Protein AF-A0A949HJE1-F1 (afdb_monomer_lite)

Foldseek 3Di:
DDQFKWWWAQDPVRDTDIDDSGDLVVVLVCVLVVRQDQQIFMAGCPFNVRDTDRCVPTVCSVVSNVVSVPDDD

Sequence (73 aa):
MSADWYFMKKGFFGGAKTVGPIAEATFVKKIQTGEIAPETMVSSTSKTHGHWLHLKDIRGSELLLKKSQSGPK

Secondary structure (DSSP, 8-state):
--EEEEEEEEPTTS-EEEEEEEEHHHHHHHHHTTSS-TTSEEEETTTTTT--EEGGGSTTHHHHHHHHH----

Radius of gyration: 11.85 Å; chains: 1; bounding box: 31×22×34 Å

pLDDT: mean 82.57, std 12.37, range [42.88, 94.12]

Structure (mmCIF, N/CA/C/O backbone):
data_AF-A0A949HJE1-F1
#
_entry.id   AF-A0A949HJE1-F1
#
loop_
_atom_site.group_PDB
_atom_site.id
_atom_site.type_symbol
_atom_site.label_atom_id
_atom_site.label_alt_id
_atom_site.label_comp_id
_atom_site.label_asym_id
_atom_site.label_entity_id
_atom_site.label_seq_id
_atom_site.pdbx_PDB_ins_code
_atom_site.Cartn_x
_atom_site.Cartn_y
_atom_site.Cartn_z
_atom_site.occupancy
_atom_site.B_iso_or_equiv
_atom_site.auth_seq_id
_atom_site.auth_comp_id
_atom_site.auth_asym_id
_atom_site.auth_atom_id
_atom_site.pdbx_PDB_model_num
ATOM 1 N N . MET A 1 1 ? -3.034 11.568 10.879 1.00 49.91 1 MET A N 1
ATOM 2 C CA . MET A 1 1 ? -3.234 10.792 9.636 1.00 49.91 1 MET A CA 1
ATOM 3 C C . MET A 1 1 ? -2.178 11.251 8.643 1.00 49.91 1 MET A C 1
ATOM 5 O O . MET A 1 1 ? -2.286 12.376 8.186 1.00 49.91 1 MET A O 1
ATOM 9 N N . SER A 1 2 ? -1.142 10.455 8.372 1.00 62.06 2 SER A N 1
ATOM 10 C CA . SER A 1 2 ? -0.151 10.776 7.330 1.00 62.06 2 SER A CA 1
ATOM 11 C C . SER A 1 2 ? -0.265 9.750 6.202 1.00 62.06 2 SER A C 1
ATOM 13 O O . SER A 1 2 ? -0.424 8.556 6.479 1.00 62.06 2 SER A O 1
ATOM 15 N N . ALA A 1 3 ? -0.276 10.215 4.952 1.00 75.25 3 ALA A N 1
ATOM 16 C CA . ALA A 1 3 ? -0.237 9.358 3.773 1.00 75.25 3 ALA A CA 1
ATOM 17 C C . ALA A 1 3 ? 1.224 9.023 3.474 1.00 75.25 3 ALA A C 1
ATOM 19 O O . ALA A 1 3 ? 1.993 9.907 3.114 1.00 75.25 3 ALA A O 1
ATOM 20 N N . ASP A 1 4 ? 1.596 7.759 3.660 1.00 87.88 4 ASP A N 1
ATOM 21 C CA . ASP A 1 4 ? 2.997 7.324 3.588 1.00 87.88 4 ASP A CA 1
ATOM 22 C C . ASP A 1 4 ? 3.181 6.006 2.826 1.00 87.88 4 ASP A C 1
ATOM 24 O O . ASP A 1 4 ? 4.298 5.624 2.505 1.00 87.88 4 ASP A O 1
ATOM 28 N N . TRP A 1 5 ? 2.098 5.292 2.516 1.00 92.31 5 TRP A N 1
ATOM 29 C CA . TRP A 1 5 ? 2.196 3.975 1.898 1.00 92.31 5 TRP A CA 1
ATOM 30 C C . TRP A 1 5 ? 2.067 4.040 0.382 1.00 92.31 5 TRP A C 1
ATOM 32 O O . TRP A 1 5 ? 1.157 4.668 -0.155 1.00 92.31 5 TRP A O 1
ATOM 42 N N . TYR A 1 6 ? 2.936 3.307 -0.295 1.00 94.00 6 TYR A N 1
ATOM 43 C CA . TYR A 1 6 ? 2.895 3.031 -1.720 1.00 94.00 6 TYR A CA 1
ATOM 44 C C . TYR A 1 6 ? 2.826 1.522 -1.935 1.00 94.00 6 TYR A C 1
ATOM 46 O O . TYR A 1 6 ? 3.388 0.755 -1.156 1.00 94.00 6 TYR A O 1
ATOM 54 N N . PHE A 1 7 ? 2.162 1.081 -2.999 1.00 94.12 7 PHE A N 1
ATOM 55 C CA . PHE A 1 7 ? 2.162 -0.322 -3.411 1.00 94.12 7 PHE A CA 1
ATOM 56 C C . PHE A 1 7 ? 2.180 -0.460 -4.932 1.00 94.12 7 PHE A C 1
ATOM 58 O O . PHE A 1 7 ? 1.709 0.424 -5.651 1.00 94.12 7 PHE A O 1
ATOM 65 N N . MET A 1 8 ? 2.729 -1.567 -5.429 1.00 92.44 8 MET A N 1
ATOM 66 C CA . MET A 1 8 ? 2.690 -1.905 -6.848 1.00 92.44 8 MET A CA 1
ATOM 67 C C . MET A 1 8 ? 1.449 -2.729 -7.163 1.00 92.44 8 MET A C 1
ATOM 69 O O . MET A 1 8 ? 1.276 -3.838 -6.668 1.00 92.44 8 MET A O 1
ATOM 73 N N . LYS A 1 9 ? 0.599 -2.208 -8.041 1.00 88.50 9 LYS A N 1
ATOM 74 C CA . LYS A 1 9 ? -0.555 -2.924 -8.576 1.00 88.50 9 LYS A CA 1
ATOM 75 C C . LYS A 1 9 ? -0.211 -3.496 -9.944 1.00 88.50 9 LYS A C 1
ATOM 77 O O . LYS A 1 9 ? 0.288 -2.774 -10.809 1.00 88.50 9 LYS A O 1
ATOM 82 N N . LYS A 1 10 ? -0.519 -4.775 -10.172 1.00 80.62 10 LYS A N 1
ATOM 83 C CA . LYS A 1 10 ? -0.413 -5.375 -11.506 1.00 80.62 10 LYS A CA 1
ATOM 84 C C . LYS A 1 10 ? -1.489 -4.771 -12.411 1.00 80.62 10 LYS A C 1
ATOM 86 O O . LYS A 1 10 ? -2.681 -4.860 -12.126 1.00 80.62 10 LYS A O 1
ATOM 91 N N . GLY A 1 11 ? -1.056 -4.093 -13.464 1.00 73.31 11 GLY A N 1
ATOM 92 C CA . GLY A 1 11 ? -1.918 -3.538 -14.493 1.00 73.31 11 GLY A CA 1
ATOM 93 C C . GLY A 1 11 ? -2.460 -4.626 -15.416 1.00 73.31 11 GLY A C 1
ATOM 94 O O . GLY A 1 11 ? -1.870 -5.696 -15.569 1.00 73.31 11 GLY A O 1
ATOM 95 N N . PHE A 1 12 ? -3.581 -4.319 -16.063 1.00 65.25 12 PHE A N 1
ATOM 96 C CA . PHE A 1 12 ? -4.295 -5.237 -16.953 1.00 65.25 12 PHE A CA 1
ATOM 97 C C . PHE A 1 12 ? -3.469 -5.662 -18.187 1.00 65.25 12 PHE A C 1
ATOM 99 O O . PHE A 1 12 ? -3.677 -6.741 -18.723 1.00 65.25 12 PHE A O 1
ATOM 106 N N . PHE A 1 13 ? -2.472 -4.861 -18.585 1.00 70.62 13 PHE A N 1
ATOM 107 C CA . PHE A 1 13 ? -1.572 -5.119 -19.720 1.00 70.62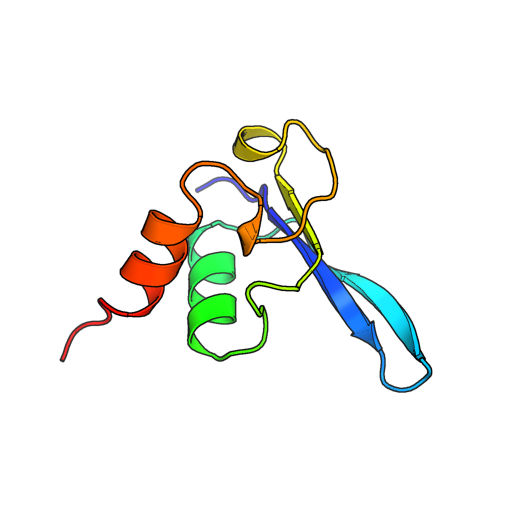 13 PHE A CA 1
ATOM 108 C C .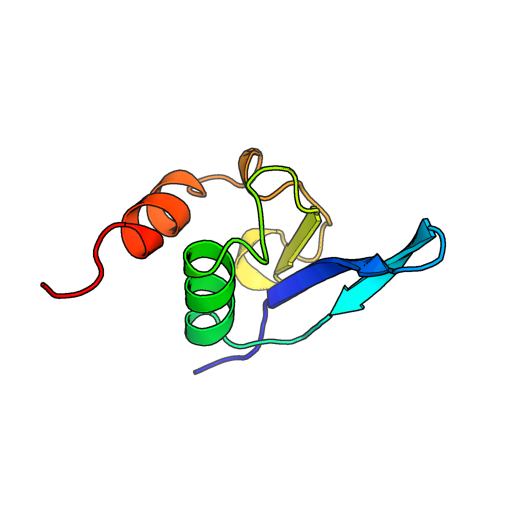 PHE A 1 13 ? -0.142 -5.509 -19.295 1.00 70.62 13 PHE A C 1
ATOM 110 O O . PHE A 1 13 ? 0.831 -5.179 -19.964 1.00 70.62 13 PHE A O 1
ATOM 117 N N . GLY A 1 14 ? 0.019 -6.166 -18.142 1.00 67.31 14 GLY A N 1
ATOM 118 C CA . GLY A 1 14 ? 1.314 -6.706 -17.697 1.00 67.31 14 GLY A CA 1
ATOM 119 C C . GLY A 1 14 ? 2.289 -5.692 -17.081 1.00 67.31 14 GLY A C 1
ATOM 120 O O . GLY A 1 14 ? 3.268 -6.106 -16.467 1.00 67.31 14 GLY A O 1
ATOM 121 N N . GLY A 1 15 ? 2.014 -4.388 -17.163 1.00 75.88 15 GLY A N 1
ATOM 122 C CA . GLY A 1 15 ? 2.801 -3.355 -16.480 1.00 75.88 15 GLY A CA 1
ATOM 123 C C . GLY A 1 15 ? 2.493 -3.268 -14.982 1.00 75.88 15 GLY A C 1
ATOM 124 O O . GLY A 1 15 ? 1.334 -3.352 -14.581 1.00 75.88 15 GLY A O 1
ATOM 125 N N . ALA A 1 16 ? 3.509 -3.066 -14.140 1.00 81.94 16 ALA A N 1
ATOM 126 C CA . ALA A 1 16 ? 3.318 -2.729 -12.729 1.00 81.94 16 ALA A CA 1
ATOM 127 C C . ALA A 1 16 ? 3.108 -1.214 -12.580 1.00 81.94 16 ALA A C 1
ATOM 129 O O . ALA A 1 16 ? 3.892 -0.422 -13.100 1.00 81.94 16 ALA A O 1
ATOM 130 N N . LYS A 1 17 ? 2.050 -0.799 -11.877 1.00 88.56 17 LYS A N 1
ATOM 131 C CA . LYS A 1 17 ? 1.768 0.611 -11.581 1.00 88.56 17 LYS A CA 1
ATOM 132 C C . LYS A 1 17 ? 1.954 0.885 -10.096 1.00 88.56 17 LYS A C 1
ATOM 134 O O . LYS A 1 17 ? 1.336 0.226 -9.264 1.00 88.56 17 LYS A O 1
ATOM 139 N N . THR A 1 18 ? 2.730 1.912 -9.777 1.00 91.94 18 THR A N 1
ATOM 140 C CA . THR A 1 18 ? 2.833 2.446 -8.417 1.00 91.94 18 THR A CA 1
ATOM 141 C C . THR A 1 18 ? 1.563 3.207 -8.039 1.00 91.94 18 THR A C 1
ATOM 143 O O . THR A 1 18 ? 1.097 4.072 -8.783 1.00 91.94 18 THR A O 1
ATOM 146 N N . VAL A 1 19 ? 1.004 2.893 -6.872 1.00 91.12 19 VAL A N 1
ATOM 147 C CA . VAL A 1 19 ? -0.171 3.549 -6.292 1.00 91.12 19 VAL A CA 1
ATOM 148 C C . VAL A 1 19 ? 0.203 4.099 -4.918 1.00 91.12 19 VAL A C 1
ATOM 150 O O . VAL A 1 19 ? 0.610 3.336 -4.047 1.00 91.12 19 VAL A O 1
ATOM 153 N N . GLY A 1 20 ? 0.060 5.409 -4.718 1.00 89.31 20 GLY A N 1
ATOM 154 C CA . GLY A 1 20 ? 0.349 6.090 -3.453 1.00 89.31 20 GLY A CA 1
ATOM 155 C C . GLY A 1 20 ? 0.685 7.577 -3.648 1.00 89.31 20 GLY A C 1
ATOM 156 O O . GLY A 1 20 ? 0.699 8.036 -4.792 1.00 89.31 20 GLY A O 1
ATOM 157 N N . PRO A 1 21 ? 0.954 8.323 -2.561 1.00 92.31 21 PRO A N 1
ATOM 158 C CA . PRO A 1 21 ? 0.906 7.863 -1.173 1.00 92.31 21 PRO A CA 1
ATOM 159 C C . PRO A 1 21 ? -0.537 7.692 -0.679 1.00 92.31 21 PRO A C 1
ATOM 161 O O . PRO A 1 21 ? -1.417 8.491 -0.989 1.00 92.31 21 PRO A O 1
ATOM 164 N N . ILE A 1 22 ? -0.788 6.656 0.120 1.00 92.81 22 ILE A N 1
ATOM 165 C CA . ILE A 1 22 ? -2.065 6.442 0.810 1.00 92.81 22 ILE A CA 1
ATOM 166 C C . ILE A 1 22 ? -1.874 6.383 2.326 1.00 92.81 22 ILE A C 1
ATOM 168 O O . ILE A 1 22 ? -0.811 6.032 2.842 1.00 92.81 22 ILE A O 1
ATOM 172 N N . ALA A 1 23 ? -2.930 6.737 3.058 1.00 91.19 23 ALA A N 1
ATOM 173 C CA . ALA A 1 23 ? -2.960 6.617 4.511 1.00 91.19 23 ALA A CA 1
ATOM 174 C C . ALA A 1 23 ? -2.906 5.145 4.950 1.00 91.19 23 ALA A C 1
ATOM 176 O O . ALA A 1 23 ? -3.468 4.276 4.281 1.00 91.19 23 ALA A O 1
ATOM 177 N N . GLU A 1 24 ? -2.316 4.878 6.120 1.00 87.56 24 GLU A N 1
ATOM 178 C CA . GLU A 1 24 ? -2.246 3.523 6.696 1.00 87.56 24 GLU A CA 1
ATOM 179 C C . GLU A 1 24 ? -3.629 2.860 6.788 1.00 87.56 24 GLU A C 1
ATOM 181 O O . GLU A 1 24 ? -3.777 1.695 6.436 1.00 87.56 24 GLU A O 1
ATOM 186 N N . ALA A 1 25 ? -4.669 3.599 7.189 1.00 88.31 25 ALA A N 1
ATOM 187 C CA . ALA A 1 25 ? -6.027 3.058 7.272 1.00 88.31 25 ALA A CA 1
ATOM 188 C C . ALA A 1 25 ? -6.542 2.553 5.911 1.00 88.31 25 ALA A C 1
ATOM 190 O O . ALA A 1 25 ? -7.165 1.496 5.834 1.00 88.31 25 ALA A O 1
ATOM 191 N N . THR A 1 26 ? -6.255 3.282 4.829 1.00 90.81 26 THR A N 1
ATOM 192 C CA . THR A 1 26 ? -6.604 2.869 3.464 1.00 90.81 26 THR A CA 1
ATOM 193 C C . THR A 1 26 ? -5.756 1.684 3.015 1.00 90.81 26 THR A C 1
ATOM 195 O O . THR A 1 26 ? -6.280 0.768 2.391 1.00 90.81 26 THR A O 1
ATOM 198 N N . PHE A 1 27 ? -4.466 1.674 3.354 1.00 90.88 27 PHE A N 1
ATOM 199 C CA . PHE A 1 27 ? -3.563 0.563 3.058 1.00 90.88 27 PHE A CA 1
ATOM 200 C C . PHE A 1 27 ? -4.038 -0.739 3.718 1.00 90.88 27 PHE A C 1
ATOM 202 O O . PHE A 1 27 ? -4.207 -1.744 3.034 1.00 90.88 27 PHE A O 1
ATOM 209 N N . VAL A 1 28 ? -4.376 -0.701 5.012 1.00 89.31 28 VAL A N 1
ATOM 210 C CA . VAL A 1 28 ? -4.927 -1.854 5.744 1.00 89.31 28 VAL A CA 1
ATOM 211 C C . VAL A 1 28 ? -6.254 -2.317 5.140 1.00 89.31 28 VAL A C 1
ATOM 213 O O . VAL A 1 28 ? -6.435 -3.514 4.943 1.00 89.31 28 VAL A O 1
ATOM 216 N N . LYS A 1 29 ? -7.155 -1.397 4.766 1.00 91.06 29 LYS A N 1
ATOM 217 C CA . LYS A 1 29 ? -8.394 -1.761 4.057 1.00 91.06 29 LYS A CA 1
ATOM 218 C C . LYS A 1 29 ? -8.117 -2.475 2.733 1.00 91.06 29 LYS A C 1
ATOM 220 O O . LYS A 1 29 ? -8.806 -3.431 2.410 1.00 91.06 29 LYS A O 1
ATOM 225 N N . LYS A 1 30 ? -7.104 -2.053 1.975 1.00 91.62 30 LYS A N 1
ATOM 226 C CA . LYS A 1 30 ? -6.733 -2.710 0.712 1.00 91.62 30 LYS A CA 1
ATOM 227 C C . LYS A 1 30 ? -6.135 -4.104 0.912 1.00 91.62 30 LYS A C 1
ATOM 229 O O . LYS A 1 30 ? -6.342 -4.968 0.064 1.00 91.62 30 LYS A O 1
ATOM 234 N N . ILE A 1 31 ? -5.440 -4.335 2.028 1.00 90.56 31 ILE A N 1
ATOM 235 C CA . ILE A 1 31 ? -5.033 -5.685 2.451 1.00 90.56 31 ILE A CA 1
ATOM 236 C C . ILE A 1 31 ? -6.282 -6.525 2.755 1.00 90.56 31 ILE A C 1
ATOM 238 O O . ILE A 1 31 ? -6.409 -7.632 2.242 1.00 90.56 31 ILE A O 1
ATOM 242 N N . GLN A 1 32 ? -7.238 -5.979 3.518 1.00 88.00 32 GLN A N 1
ATOM 243 C CA . GLN A 1 32 ? -8.497 -6.662 3.860 1.00 88.00 32 GLN A CA 1
ATOM 244 C C . GLN A 1 32 ? -9.311 -7.064 2.633 1.00 88.00 32 GLN A C 1
ATOM 246 O O . GLN A 1 32 ? -9.847 -8.166 2.581 1.00 88.00 32 GLN A O 1
ATOM 251 N N . THR A 1 33 ? -9.399 -6.186 1.634 1.00 88.69 33 THR A N 1
ATOM 252 C CA . THR A 1 33 ? -10.135 -6.466 0.394 1.00 88.69 33 THR A CA 1
ATOM 253 C C . THR A 1 33 ? -9.376 -7.385 -0.564 1.00 88.69 33 THR A C 1
ATOM 255 O O . THR A 1 33 ? -9.897 -7.690 -1.633 1.00 88.69 33 THR A O 1
ATOM 258 N N . GLY A 1 34 ? -8.141 -7.782 -0.238 1.00 87.25 34 GLY A N 1
ATOM 259 C CA . GLY A 1 34 ? -7.291 -8.607 -1.100 1.00 87.25 34 GLY A CA 1
ATOM 260 C C . GLY A 1 34 ? -6.685 -7.864 -2.295 1.00 87.25 34 GLY A C 1
ATOM 261 O O . GLY A 1 34 ? -6.136 -8.494 -3.191 1.00 87.25 34 GLY A O 1
ATOM 262 N N . GLU A 1 35 ? -6.759 -6.528 -2.332 1.00 88.75 35 GLU A N 1
ATOM 263 C CA . GLU A 1 35 ? -6.102 -5.738 -3.385 1.00 88.75 35 GLU A CA 1
ATOM 264 C C . GLU A 1 35 ? -4.580 -5.681 -3.172 1.00 88.75 35 GLU A C 1
ATOM 266 O O . GLU A 1 35 ? -3.826 -5.544 -4.134 1.00 88.75 35 GLU A O 1
ATOM 271 N N . ILE A 1 36 ? -4.133 -5.794 -1.916 1.00 91.62 36 ILE A N 1
ATOM 272 C CA . ILE A 1 36 ? -2.723 -5.893 -1.530 1.00 91.62 36 ILE A CA 1
ATOM 273 C C . ILE A 1 36 ? -2.502 -7.260 -0.888 1.00 91.62 36 ILE A C 1
ATOM 275 O O . ILE A 1 36 ? -2.985 -7.528 0.211 1.00 91.62 36 ILE A O 1
ATOM 279 N N . ALA A 1 37 ? -1.748 -8.106 -1.577 1.00 89.75 37 ALA A N 1
ATOM 280 C CA . ALA A 1 37 ? -1.360 -9.427 -1.103 1.00 89.75 37 ALA A CA 1
ATOM 281 C C . ALA A 1 37 ? 0.002 -9.389 -0.372 1.00 89.75 37 ALA A C 1
ATOM 283 O O . ALA A 1 37 ? 0.768 -8.437 -0.556 1.00 89.75 37 ALA A O 1
ATOM 284 N N . PRO A 1 38 ? 0.355 -10.409 0.429 1.00 89.50 38 PRO A N 1
ATOM 285 C CA . PRO A 1 38 ? 1.661 -10.497 1.097 1.00 89.50 38 PRO A CA 1
ATOM 286 C C . PRO A 1 38 ? 2.864 -10.401 0.138 1.00 89.50 38 PRO A C 1
ATOM 288 O O . PRO A 1 38 ? 3.911 -9.863 0.488 1.00 89.50 38 PRO A O 1
ATOM 291 N N . GLU A 1 39 ? 2.707 -10.884 -1.088 1.00 90.38 39 GLU A N 1
ATOM 292 C CA . GLU A 1 39 ? 3.665 -10.809 -2.193 1.00 90.38 39 GLU A CA 1
ATOM 293 C C . GLU A 1 39 ? 3.603 -9.492 -2.984 1.00 90.38 39 GLU A C 1
ATOM 295 O O . GLU A 1 39 ? 4.291 -9.334 -3.988 1.00 90.38 39 GLU A O 1
ATOM 300 N N . THR A 1 40 ? 2.782 -8.528 -2.572 1.00 91.56 40 THR A N 1
ATOM 301 C CA . THR A 1 40 ? 2.756 -7.204 -3.201 1.00 91.56 40 THR A CA 1
ATOM 302 C C . THR A 1 40 ? 3.954 -6.390 -2.730 1.00 91.56 40 THR A C 1
ATOM 304 O O . THR A 1 40 ? 4.218 -6.305 -1.531 1.00 91.56 40 THR A O 1
ATOM 307 N N . MET A 1 41 ? 4.663 -5.761 -3.670 1.00 93.50 41 MET A N 1
ATOM 308 C CA . MET A 1 41 ? 5.727 -4.807 -3.358 1.00 93.50 41 MET A CA 1
ATOM 309 C C . MET A 1 41 ? 5.117 -3.523 -2.803 1.00 93.50 41 MET A C 1
ATOM 311 O O . MET A 1 41 ? 4.278 -2.897 -3.456 1.00 93.50 41 MET A O 1
ATOM 315 N N . VAL A 1 42 ? 5.548 -3.117 -1.616 1.00 93.75 42 VAL A N 1
ATOM 316 C CA . VAL A 1 42 ? 5.085 -1.914 -0.928 1.00 93.75 42 VAL A CA 1
ATOM 317 C C . VAL A 1 42 ? 6.275 -1.088 -0.446 1.00 93.75 42 VAL A C 1
ATOM 319 O O . VAL A 1 42 ? 7.382 -1.599 -0.276 1.00 93.75 42 VAL A O 1
ATOM 322 N N . SER A 1 43 ? 6.053 0.205 -0.250 1.00 93.69 43 SER A N 1
ATOM 323 C CA . SER A 1 43 ? 7.050 1.130 0.283 1.00 93.69 43 SER A CA 1
ATOM 324 C C . SER A 1 43 ? 6.383 2.117 1.235 1.00 93.69 43 SER A C 1
ATOM 326 O O . SER A 1 43 ? 5.250 2.539 1.011 1.00 93.69 43 SER A O 1
ATOM 328 N N . SER A 1 44 ? 7.070 2.459 2.316 1.00 90.75 44 SER A N 1
ATOM 329 C CA . SER A 1 44 ? 6.692 3.518 3.243 1.00 90.75 44 SER A CA 1
ATOM 330 C C . SER A 1 44 ? 7.943 4.217 3.739 1.00 90.75 44 SER A C 1
ATOM 332 O O . SER A 1 44 ? 8.937 3.572 4.082 1.00 90.75 44 SER A O 1
ATOM 334 N N . THR A 1 45 ? 7.890 5.542 3.829 1.00 86.62 45 THR A N 1
ATOM 335 C CA . THR A 1 45 ? 9.004 6.337 4.357 1.00 86.62 45 THR A CA 1
ATOM 336 C C . THR A 1 45 ? 9.302 5.947 5.806 1.00 86.62 45 THR A C 1
ATOM 338 O O . THR A 1 45 ? 10.459 5.871 6.203 1.00 86.62 45 THR A O 1
ATOM 341 N N . SER A 1 46 ? 8.269 5.619 6.585 1.00 85.19 46 SER A N 1
ATOM 342 C CA . SER A 1 46 ? 8.386 5.311 8.015 1.00 85.19 46 SER A CA 1
ATOM 343 C C . SER A 1 46 ? 8.755 3.855 8.318 1.00 85.19 46 SER A C 1
ATOM 345 O O . SER A 1 46 ? 9.372 3.584 9.345 1.00 85.19 46 SER A O 1
ATOM 347 N N . LYS A 1 47 ? 8.319 2.892 7.491 1.00 84.25 47 LYS A N 1
ATOM 348 C CA . LYS A 1 47 ? 8.479 1.449 7.778 1.00 84.25 47 LYS A CA 1
ATOM 349 C C . LYS A 1 47 ? 9.529 0.761 6.926 1.00 84.25 47 LYS A C 1
ATOM 351 O O . LYS A 1 47 ? 10.195 -0.147 7.415 1.00 84.25 47 LYS A O 1
ATOM 356 N N . THR A 1 48 ? 9.664 1.172 5.672 1.00 87.12 48 THR A N 1
ATOM 357 C CA . THR A 1 48 ? 10.646 0.599 4.748 1.00 87.12 48 THR A CA 1
ATOM 358 C C . THR A 1 48 ? 11.755 1.587 4.409 1.00 87.12 48 THR A C 1
ATOM 360 O O . THR A 1 48 ? 12.610 1.262 3.594 1.00 87.12 48 THR A O 1
ATOM 363 N N . HIS A 1 49 ? 11.762 2.782 5.016 1.00 86.88 49 HIS A N 1
ATOM 364 C CA . HIS A 1 49 ? 12.691 3.873 4.701 1.00 86.88 49 HIS A CA 1
ATOM 365 C C . HIS A 1 49 ? 12.706 4.228 3.204 1.00 86.88 49 HIS A C 1
ATOM 367 O O . HIS A 1 49 ? 13.738 4.579 2.643 1.00 86.88 49 HIS A O 1
ATOM 373 N N . GLY A 1 50 ? 11.553 4.091 2.538 1.00 87.75 50 GLY A N 1
ATOM 374 C CA . GLY A 1 50 ? 11.406 4.332 1.101 1.00 87.75 50 GLY A CA 1
ATOM 375 C C . GLY A 1 50 ? 11.813 3.155 0.204 1.00 87.75 50 GLY A C 1
ATOM 376 O O . GLY A 1 50 ? 11.572 3.210 -1.004 1.00 87.75 50 GLY A O 1
ATOM 377 N N . HIS A 1 51 ? 12.356 2.065 0.755 1.00 90.88 51 HIS A N 1
ATOM 378 C CA . HIS A 1 51 ? 12.670 0.865 -0.021 1.00 90.88 51 HIS A CA 1
ATOM 379 C C . HIS A 1 51 ? 11.409 0.095 -0.418 1.00 90.88 51 HIS A C 1
ATOM 381 O O . HIS A 1 51 ? 10.443 -0.001 0.341 1.00 90.88 51 HIS A O 1
ATOM 387 N N . TRP A 1 52 ? 11.445 -0.492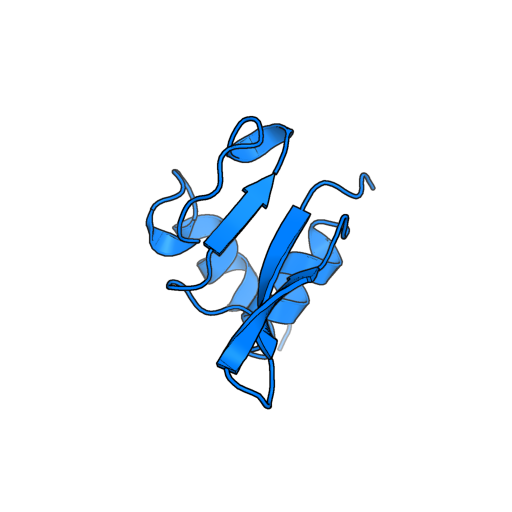 -1.610 1.00 92.44 52 TRP A N 1
ATOM 388 C CA . TRP A 1 52 ? 10.409 -1.390 -2.104 1.00 92.44 52 TRP A CA 1
ATOM 389 C C . TRP A 1 52 ? 10.681 -2.807 -1.610 1.00 92.44 52 TRP A C 1
ATOM 391 O O . TRP A 1 52 ? 11.692 -3.401 -1.974 1.00 92.44 52 TRP A O 1
ATOM 401 N N . LEU A 1 53 ? 9.774 -3.343 -0.797 1.00 92.75 53 LEU A N 1
ATOM 402 C CA . LEU A 1 53 ? 9.862 -4.688 -0.225 1.00 92.75 53 LEU A CA 1
ATOM 403 C C . LEU A 1 53 ? 8.517 -5.395 -0.382 1.00 92.75 53 LEU A C 1
ATOM 405 O O . LEU A 1 53 ? 7.479 -4.731 -0.392 1.00 9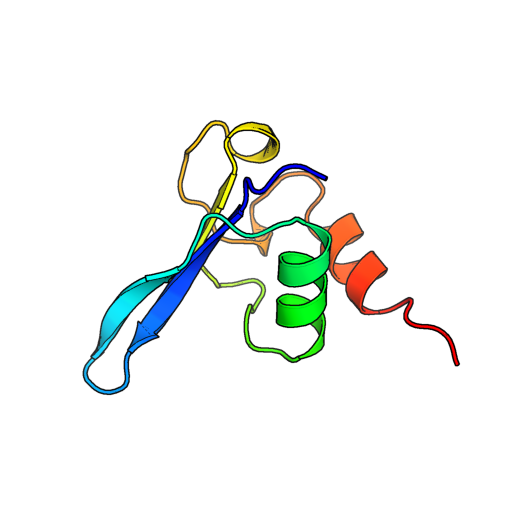2.75 53 LEU A O 1
ATOM 409 N N . HIS A 1 54 ? 8.496 -6.726 -0.466 1.00 92.44 54 HIS A N 1
ATOM 410 C CA . HIS A 1 54 ? 7.219 -7.430 -0.367 1.00 92.44 54 HIS A CA 1
ATOM 411 C C . HIS A 1 54 ? 6.616 -7.192 1.013 1.00 92.44 54 HIS A C 1
ATOM 413 O O . HIS A 1 54 ? 7.337 -7.180 2.013 1.00 92.44 54 HIS A O 1
ATOM 419 N N . LEU A 1 55 ? 5.291 -7.064 1.082 1.00 91.25 55 LEU A N 1
ATOM 420 C CA . LEU A 1 55 ? 4.591 -6.868 2.347 1.00 91.25 55 LEU A CA 1
ATOM 421 C C . LEU A 1 55 ? 4.984 -7.932 3.385 1.00 91.25 55 LEU A C 1
ATOM 423 O O . LEU A 1 55 ? 5.224 -7.580 4.533 1.00 91.25 55 LEU A O 1
ATOM 427 N N . LYS A 1 56 ? 5.126 -9.200 2.986 1.00 90.25 56 LYS A N 1
ATOM 428 C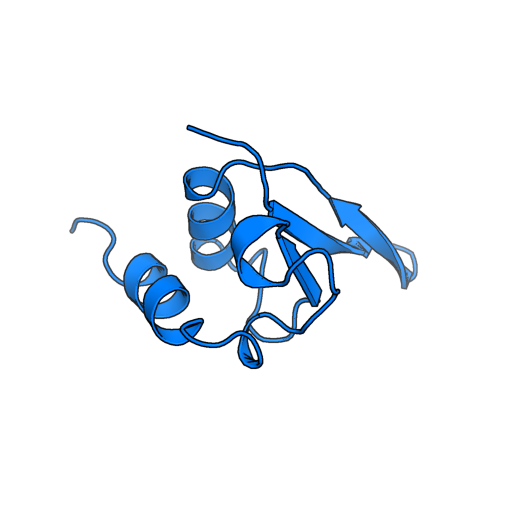 CA . LYS A 1 56 ? 5.558 -10.298 3.868 1.00 90.25 56 LYS A CA 1
ATOM 429 C C . LYS A 1 56 ? 6.964 -10.108 4.460 1.00 90.25 56 LYS A C 1
ATOM 431 O O . LYS A 1 56 ? 7.189 -10.518 5.592 1.00 90.25 56 LYS A O 1
ATOM 436 N N . ASP A 1 57 ? 7.869 -9.449 3.735 1.00 90.12 57 ASP A N 1
ATOM 437 C CA . ASP A 1 57 ? 9.281 -9.291 4.112 1.00 90.12 57 ASP A CA 1
ATOM 438 C C . ASP A 1 57 ? 9.501 -8.090 5.058 1.00 90.12 57 ASP A C 1
ATOM 440 O O . ASP A 1 57 ? 10.573 -7.927 5.647 1.00 90.12 57 ASP A O 1
ATOM 444 N N . ILE A 1 58 ? 8.488 -7.234 5.238 1.00 87.56 58 ILE A N 1
ATOM 445 C CA . ILE A 1 58 ? 8.561 -6.085 6.147 1.00 87.56 58 ILE A CA 1
ATOM 446 C C . ILE A 1 58 ? 8.508 -6.568 7.596 1.00 87.56 58 ILE A C 1
ATOM 448 O O . ILE A 1 58 ? 7.588 -7.273 8.007 1.00 87.56 58 ILE A O 1
ATOM 452 N N . ARG A 1 59 ? 9.459 -6.120 8.424 1.00 78.69 59 ARG A N 1
ATOM 453 C CA . ARG A 1 59 ? 9.435 -6.405 9.866 1.00 78.69 59 ARG A CA 1
ATOM 454 C C . ARG A 1 59 ? 8.142 -5.889 10.503 1.00 78.69 59 ARG A C 1
ATOM 456 O O . ARG A 1 59 ? 7.849 -4.696 10.464 1.00 78.69 59 ARG A O 1
ATOM 463 N N . GLY A 1 60 ? 7.391 -6.795 11.129 1.00 76.31 60 GLY A N 1
ATOM 464 C CA . GLY A 1 60 ? 6.097 -6.489 11.746 1.00 76.31 60 GLY A CA 1
ATOM 465 C C . GLY A 1 60 ? 4.913 -6.500 10.774 1.00 76.31 60 GLY A C 1
ATOM 466 O O . GLY A 1 60 ? 3.824 -6.073 11.156 1.00 76.31 60 GLY A O 1
ATOM 467 N N . SER A 1 61 ? 5.092 -7.003 9.548 1.00 78.62 61 SER A N 1
ATOM 468 C CA . SER A 1 61 ? 4.016 -7.225 8.573 1.00 78.62 61 SER A CA 1
ATOM 469 C C . SER A 1 61 ? 2.875 -8.071 9.135 1.00 78.62 61 SER A C 1
ATOM 471 O O . SER A 1 61 ? 1.710 -7.766 8.891 1.00 78.62 61 SER A O 1
ATOM 473 N N . GLU A 1 62 ? 3.183 -9.053 9.983 1.00 75.50 62 GLU A N 1
ATOM 474 C CA . GLU A 1 62 ? 2.181 -9.888 10.651 1.00 75.50 62 GLU A CA 1
ATOM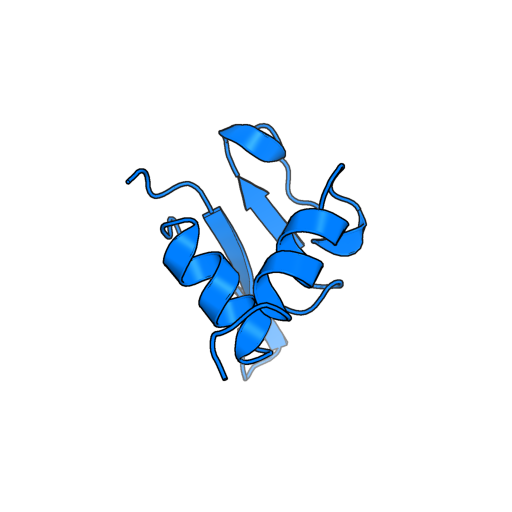 475 C C . GLU A 1 62 ? 1.181 -9.087 11.483 1.00 75.50 62 GLU A C 1
ATOM 477 O O . GLU A 1 62 ? 0.005 -9.435 11.539 1.00 75.50 62 GLU A O 1
ATOM 482 N N . LEU A 1 63 ? 1.599 -7.969 12.083 1.00 74.94 63 LEU A N 1
ATOM 483 C CA . LEU A 1 63 ? 0.692 -7.101 12.833 1.00 74.94 63 LEU A CA 1
ATOM 484 C C . LEU A 1 63 ? -0.282 -6.371 11.902 1.00 74.94 63 LEU A C 1
ATOM 486 O O . LEU A 1 63 ? -1.439 -6.182 12.266 1.00 74.94 63 LEU A O 1
ATOM 490 N N . LEU A 1 64 ? 0.153 -5.993 10.697 1.00 73.44 64 LEU A N 1
ATOM 491 C CA . LEU A 1 64 ? -0.704 -5.369 9.682 1.00 73.44 64 LEU A CA 1
ATOM 492 C C . LEU A 1 64 ? -1.678 -6.389 9.078 1.00 73.44 64 LEU A C 1
ATOM 494 O O . LEU A 1 64 ? -2.865 -6.093 8.930 1.00 73.44 64 LEU A O 1
ATOM 498 N N . LEU A 1 65 ? -1.199 -7.606 8.810 1.00 73.50 65 LEU A N 1
ATOM 499 C CA . LEU A 1 65 ? -2.018 -8.727 8.341 1.00 73.50 65 LEU A CA 1
ATOM 500 C C . LEU A 1 65 ? -3.043 -9.157 9.407 1.00 73.50 65 LEU A C 1
ATOM 502 O O . LEU A 1 65 ? -4.211 -9.382 9.095 1.00 73.50 65 LEU A O 1
ATOM 506 N N . LYS A 1 66 ? -2.657 -9.169 10.687 1.00 71.25 66 LYS A N 1
ATOM 507 C CA . LYS A 1 66 ? -3.562 -9.451 11.811 1.00 71.25 66 LYS A CA 1
ATOM 508 C C . LYS A 1 66 ? -4.570 -8.325 12.047 1.00 71.25 66 LYS A C 1
ATOM 510 O O . LYS A 1 66 ? -5.739 -8.591 12.307 1.00 71.25 66 LYS A O 1
ATOM 515 N N . LYS A 1 67 ? -4.155 -7.060 11.907 1.00 66.25 67 LYS A N 1
ATOM 516 C CA . LYS A 1 67 ? -5.053 -5.890 11.968 1.00 66.25 67 LYS A CA 1
ATOM 517 C C . LYS A 1 67 ? -6.091 -5.931 10.844 1.00 66.25 67 LYS A C 1
ATOM 519 O O . LYS A 1 67 ? -7.228 -5.530 11.064 1.00 66.25 67 LYS A O 1
ATOM 524 N N . SER A 1 68 ? -5.728 -6.485 9.685 1.00 63.44 68 SER A N 1
ATOM 525 C CA . SER A 1 68 ? -6.674 -6.794 8.612 1.00 63.44 68 SER A CA 1
ATOM 526 C C . SER A 1 68 ? -7.727 -7.831 9.050 1.00 63.44 68 SER A C 1
ATOM 528 O O . SER A 1 68 ? -8.916 -7.626 8.824 1.00 63.44 68 SER A O 1
ATOM 530 N N . GLN A 1 69 ? -7.344 -8.883 9.776 1.00 60.66 69 GLN A N 1
ATOM 531 C CA . GLN A 1 69 ? -8.281 -9.915 10.252 1.00 60.66 69 GLN A CA 1
ATOM 532 C C . GLN A 1 69 ? -9.181 -9.482 11.426 1.00 60.66 69 GLN A C 1
ATOM 534 O O . GLN A 1 69 ? -10.201 -10.114 11.677 1.00 60.66 69 GLN A O 1
ATOM 539 N N . SER A 1 70 ? -8.839 -8.405 12.138 1.00 60.47 70 SER A N 1
ATOM 540 C CA . SER A 1 70 ? -9.561 -7.929 13.330 1.00 60.47 70 SER A CA 1
ATOM 541 C C . SER A 1 70 ? -10.586 -6.818 13.029 1.00 60.47 70 SER A C 1
ATOM 543 O O . SER A 1 70 ? -10.693 -5.848 13.785 1.00 60.47 70 SER A O 1
ATOM 545 N N . GLY A 1 71 ? -11.326 -6.920 11.921 1.00 50.91 71 GLY A N 1
ATOM 546 C CA . GLY A 1 71 ? -12.483 -6.053 11.658 1.00 50.91 71 GLY A CA 1
ATOM 547 C C . GLY A 1 71 ? -13.668 -6.401 12.578 1.00 50.91 71 GLY A C 1
ATOM 548 O O . GLY A 1 71 ? -13.823 -7.574 12.916 1.00 50.91 71 GLY A O 1
ATOM 549 N N . PRO A 1 72 ? -14.477 -5.418 13.024 1.00 49.12 72 PRO A N 1
ATOM 550 C CA . PRO A 1 72 ? -15.571 -5.657 13.962 1.00 49.12 72 PRO A CA 1
ATOM 551 C C . PRO A 1 72 ? -16.620 -6.591 13.350 1.00 49.12 72 PRO A C 1
ATOM 553 O O . PRO A 1 72 ? -16.953 -6.475 12.171 1.00 49.12 72 PRO A O 1
ATOM 556 N N . LYS A 1 73 ? -17.075 -7.525 14.185 1.00 42.88 73 LYS A N 1
ATOM 557 C CA . LYS A 1 73 ? -18.171 -8.459 13.931 1.00 42.88 73 LYS A CA 1
ATOM 558 C C . LYS A 1 73 ? -19.492 -7.723 13.724 1.00 42.88 73 LYS A C 1
ATOM 560 O O . LYS A 1 73 ? -19.674 -6.681 14.393 1.00 42.88 73 LYS A O 1
#